Protein AF-A0A0S4J487-F1 (afdb_monomer)

Secondary structure (DSSP, 8-state):
-----------HHHHHHHHHHHHHHHHHHHHHHHHHHHHHHHHHHHHHHHHHHHHHHHHHHHHHHHHHHHHHHHHTT-HHHHHHHHHHHHHHHHHHHHHHHHHT-HHHHHHHHHHHHHHHHHHHHHHHHHHHHHHHHHS--S-HHHHHHHHHHHHHHHHHHHHHHHHHHH-

Nearest PDB structures (foldseek):
  8v8v-assembly2_D  TM=3.279E-01  e=3.217E+00  Homo sapiens
  3mtt-assembly1_A  TM=3.456E-01  e=5.329E+00  Homo sapiens
  5xgj-assembly1_B  TM=3.357E-01  e=7.053E+00  Homo sapiens
  5sw8-assembly1_B  TM=3.237E-01  e=6.668E+00  Homo sapiens

Radius of gyration: 30.99 Å; Cα contacts (8 Å, |Δi|>4): 49; chains: 1; bounding box: 58×50×90 Å

Structure (mmCIF, N/CA/C/O backbone):
data_AF-A0A0S4J487-F1
#
_entry.id   AF-A0A0S4J487-F1
#
loop_
_atom_site.group_PDB
_atom_site.id
_atom_site.type_symbol
_atom_site.label_atom_id
_atom_site.label_alt_id
_atom_site.label_comp_id
_atom_site.label_asym_id
_atom_site.label_entity_id
_atom_site.label_seq_id
_atom_site.pdbx_PDB_ins_code
_atom_site.Cartn_x
_atom_site.Cartn_y
_atom_site.Cartn_z
_atom_site.occupancy
_atom_site.B_iso_or_equiv
_atom_site.auth_seq_id
_atom_site.auth_comp_id
_atom_site.auth_asym_id
_atom_site.auth_atom_id
_atom_site.pdbx_PDB_model_num
ATOM 1 N N . MET A 1 1 ? -26.047 -40.067 21.589 1.00 41.59 1 MET A N 1
ATOM 2 C CA . MET A 1 1 ? -26.269 -39.695 23.000 1.00 41.59 1 MET A CA 1
ATOM 3 C C . MET A 1 1 ? -24.938 -39.278 23.602 1.00 41.59 1 MET A C 1
ATOM 5 O O . MET A 1 1 ? -24.205 -40.134 24.063 1.00 41.59 1 MET A O 1
ATOM 9 N N . THR A 1 2 ? -24.617 -37.989 23.574 1.00 36.78 2 THR A N 1
ATOM 10 C CA . THR A 1 2 ? -23.622 -37.373 24.462 1.00 36.78 2 THR A CA 1
ATOM 11 C C . THR A 1 2 ? -24.069 -35.940 24.712 1.00 36.78 2 THR A C 1
ATOM 13 O O . THR A 1 2 ? -24.614 -35.275 23.834 1.00 36.78 2 THR A O 1
ATOM 16 N N . GLN A 1 3 ? -23.987 -35.566 25.978 1.00 36.94 3 GLN A N 1
ATOM 17 C CA . GLN A 1 3 ? -24.755 -34.526 26.639 1.00 36.94 3 GLN A CA 1
ATOM 18 C C . GLN A 1 3 ? -24.440 -33.116 26.126 1.00 36.94 3 GLN A C 1
ATOM 20 O O . GLN A 1 3 ? -23.283 -32.719 26.010 1.00 36.94 3 GLN A O 1
ATOM 25 N N . SER A 1 4 ? -25.500 -32.334 25.903 1.00 39.78 4 SER A N 1
ATOM 26 C CA . SER A 1 4 ? -25.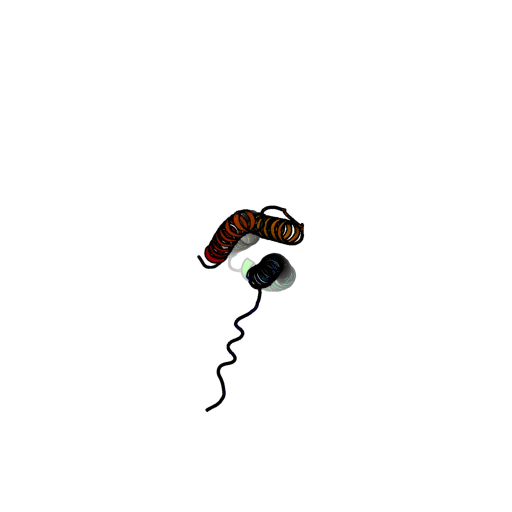448 -30.876 25.921 1.00 39.78 4 SER A CA 1
ATOM 27 C C . SER A 1 4 ? -24.895 -30.405 27.266 1.00 39.78 4 SER A C 1
ATOM 29 O O . SER A 1 4 ? -25.600 -30.438 28.276 1.00 39.78 4 SER A O 1
ATOM 31 N N . CYS A 1 5 ? -23.660 -29.911 27.277 1.00 37.75 5 CYS A N 1
ATOM 32 C CA . CYS A 1 5 ? -23.170 -29.073 28.362 1.00 37.75 5 CYS A CA 1
ATOM 33 C C . CYS A 1 5 ? -23.897 -27.724 28.297 1.00 37.75 5 CYS A C 1
ATOM 35 O O . CYS A 1 5 ? -23.457 -26.786 27.636 1.00 37.75 5 CYS A O 1
ATOM 37 N N . LYS A 1 6 ? -25.043 -27.636 28.980 1.00 45.31 6 LYS A N 1
ATOM 38 C CA . LYS A 1 6 ? -25.629 -26.363 29.405 1.00 45.31 6 LYS A CA 1
ATOM 39 C C . LYS A 1 6 ? -24.681 -25.732 30.430 1.00 45.31 6 LYS A C 1
ATOM 41 O O . LYS A 1 6 ? -24.787 -25.998 31.621 1.00 45.31 6 LYS A O 1
ATOM 46 N N . LEU A 1 7 ? -23.757 -24.898 29.962 1.00 46.09 7 LEU A N 1
ATOM 47 C CA . LEU A 1 7 ? -23.065 -23.907 30.790 1.00 46.09 7 LEU A CA 1
ATOM 48 C C . LEU A 1 7 ? -24.028 -22.738 31.038 1.00 46.09 7 LEU A C 1
ATOM 50 O O . LEU A 1 7 ? -23.92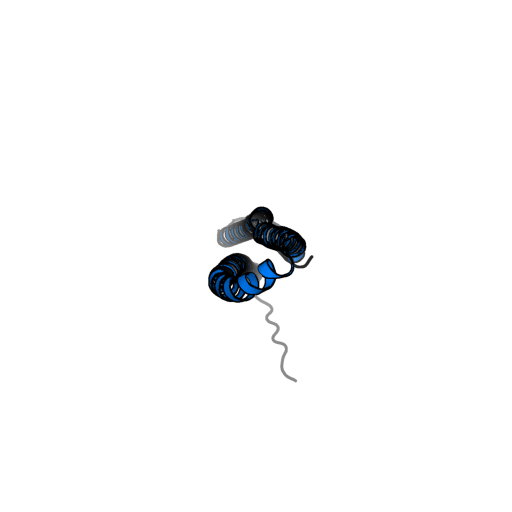2 -21.677 30.434 1.00 46.09 7 LEU A O 1
ATOM 54 N N . SER A 1 8 ? -25.025 -22.962 31.893 1.00 49.72 8 SER A N 1
ATOM 55 C CA . SER A 1 8 ? -25.920 -21.919 32.394 1.00 49.72 8 SER A CA 1
ATOM 56 C C . SER A 1 8 ? -25.558 -21.593 33.842 1.00 49.72 8 SER A C 1
ATOM 58 O O . SER A 1 8 ? -26.179 -22.133 34.750 1.00 49.72 8 SER A O 1
ATOM 60 N N . SER A 1 9 ? -24.539 -20.749 34.043 1.00 47.25 9 SER A N 1
ATOM 61 C CA . SER A 1 9 ? -24.378 -19.886 35.236 1.00 47.25 9 SER A CA 1
ATOM 62 C C . SER A 1 9 ? -23.113 -19.009 35.172 1.00 47.25 9 SER A C 1
ATOM 64 O O . SER A 1 9 ? -22.463 -18.785 36.191 1.00 47.25 9 SER A O 1
ATOM 66 N N . SER A 1 10 ? -22.701 -18.521 34.000 1.00 53.50 10 SER A N 1
ATOM 67 C CA . SER A 1 10 ? -21.737 -17.413 33.957 1.00 53.50 10 SER A CA 1
ATOM 68 C C . SER A 1 10 ? -22.507 -16.124 34.230 1.00 53.50 10 SER A C 1
ATOM 70 O O . SER A 1 10 ? -23.480 -15.852 33.525 1.00 53.50 10 SER A O 1
ATOM 72 N N . SER A 1 11 ? -22.104 -15.355 35.242 1.00 61.31 11 SER A N 1
ATOM 73 C CA . SER A 1 11 ? -22.666 -14.027 35.490 1.00 61.31 11 SER A CA 1
ATOM 74 C C . SER A 1 11 ? -22.644 -13.202 34.191 1.00 61.31 11 SER A C 1
ATOM 76 O O . SER A 1 11 ? -21.676 -13.309 33.431 1.00 61.31 11 SER A O 1
ATOM 78 N N . PRO A 1 12 ? -23.675 -12.389 33.900 1.00 67.00 12 PRO A N 1
ATOM 79 C CA . PRO A 1 12 ? -23.723 -11.579 32.675 1.00 67.00 12 PRO A CA 1
ATOM 80 C C . PRO A 1 12 ? -22.476 -10.687 32.521 1.00 67.00 12 PRO A C 1
ATOM 82 O O . PRO A 1 12 ? -21.975 -10.492 31.418 1.00 67.00 12 PRO A O 1
ATOM 85 N N . SER A 1 13 ? -21.879 -10.270 33.643 1.00 67.38 13 SER A N 1
ATOM 86 C CA . SER A 1 13 ? -20.585 -9.581 33.697 1.00 67.38 13 SER A CA 1
ATOM 87 C C . SER A 1 13 ? -19.407 -10.393 33.147 1.00 67.38 13 SER A C 1
ATOM 89 O O . SER A 1 13 ? -18.556 -9.841 32.456 1.00 67.38 13 SER A O 1
ATOM 91 N N . ALA A 1 14 ? -19.351 -11.702 33.404 1.00 72.69 14 ALA A N 1
ATOM 92 C CA . ALA A 1 14 ? -18.274 -12.559 32.915 1.00 72.69 14 ALA A CA 1
ATOM 93 C C . ALA A 1 14 ? -18.383 -12.795 31.401 1.00 72.69 14 ALA A C 1
ATOM 95 O O . ALA A 1 14 ? -17.365 -12.815 30.712 1.00 72.69 14 ALA A O 1
ATOM 96 N N . GLN A 1 15 ? -19.606 -12.917 30.872 1.00 77.12 15 GLN A N 1
ATOM 97 C CA . GLN A 1 15 ? -19.832 -13.045 29.428 1.00 77.12 15 GLN A CA 1
ATOM 98 C C . GLN A 1 15 ? -19.414 -11.773 28.681 1.00 77.12 15 GLN A C 1
ATOM 100 O O . GLN A 1 15 ? -18.657 -11.857 27.714 1.00 77.12 15 GLN A O 1
ATOM 105 N N . LEU A 1 16 ? -19.810 -10.598 29.176 1.00 74.06 16 LEU A N 1
ATOM 106 C CA . LEU A 1 16 ? -19.390 -9.312 28.611 1.00 74.06 16 LEU A CA 1
ATOM 107 C C . LEU A 1 16 ? -17.878 -9.118 28.644 1.00 74.06 16 LEU A C 1
ATOM 109 O O . LEU A 1 16 ? -17.289 -8.699 27.651 1.00 74.06 16 LEU A O 1
ATOM 113 N N . HIS A 1 17 ? -17.231 -9.492 29.747 1.00 77.94 17 HIS A N 1
ATOM 114 C CA . HIS A 1 17 ? -15.780 -9.401 29.857 1.00 77.94 17 HIS A CA 1
ATOM 115 C C . HIS A 1 17 ? -15.071 -10.276 28.811 1.00 77.94 17 HIS A C 1
ATOM 117 O O . HIS A 1 17 ? -14.124 -9.833 28.162 1.00 77.94 17 HIS A O 1
ATOM 123 N N . THR A 1 18 ? -15.562 -11.500 28.575 1.00 81.12 18 THR A N 1
ATOM 124 C CA . THR A 1 18 ? -15.012 -12.363 27.516 1.00 81.12 18 THR A CA 1
ATOM 125 C C . THR A 1 18 ? -15.251 -11.812 26.109 1.00 81.12 18 THR A C 1
ATOM 127 O O . THR A 1 18 ? -14.365 -11.918 25.262 1.00 81.12 18 THR A O 1
ATOM 130 N N . GLN A 1 19 ? -16.402 -11.178 25.863 1.00 79.31 19 GLN A N 1
ATOM 131 C CA . GLN A 1 19 ? -16.707 -10.556 24.572 1.00 79.31 19 GLN A CA 1
ATOM 132 C C . GLN A 1 19 ? -15.809 -9.344 24.299 1.00 79.31 19 GLN A C 1
ATOM 134 O O . GLN A 1 19 ? -15.219 -9.262 23.221 1.00 79.31 19 GLN A O 1
ATOM 139 N N . LEU A 1 20 ? -15.626 -8.461 25.284 1.00 78.75 20 LEU A N 1
ATOM 140 C CA . LEU A 1 20 ? -14.737 -7.300 25.180 1.00 78.75 20 LEU A CA 1
ATOM 141 C C . LEU A 1 20 ? -13.285 -7.712 24.905 1.00 78.75 20 LEU A C 1
ATOM 143 O O . LEU A 1 20 ? -12.659 -7.172 23.997 1.00 78.75 20 LEU A O 1
ATOM 147 N N . LEU A 1 21 ? -12.777 -8.720 25.624 1.00 82.50 21 LEU A N 1
ATOM 148 C CA . LEU A 1 21 ? -11.427 -9.249 25.406 1.00 82.50 21 LEU A CA 1
ATOM 149 C C . LEU A 1 21 ? -11.244 -9.811 23.992 1.00 82.50 21 LEU A C 1
ATOM 151 O O . LEU A 1 21 ? -10.215 -9.568 23.362 1.00 82.50 21 LEU A O 1
ATOM 155 N N . SER A 1 22 ? -12.237 -10.547 23.482 1.00 84.38 22 SER A N 1
ATOM 156 C CA . SER A 1 22 ? -12.177 -11.083 22.118 1.00 84.38 22 SER A CA 1
ATOM 157 C C . SER A 1 22 ? -12.183 -9.974 21.061 1.00 84.38 22 SER A C 1
ATOM 159 O O . SER A 1 22 ? -11.347 -9.993 20.162 1.00 84.38 22 SER A O 1
ATOM 161 N N . LEU A 1 23 ? -13.030 -8.951 21.227 1.00 78.56 23 LEU A N 1
ATOM 162 C CA . LEU A 1 23 ? -13.090 -7.797 20.326 1.00 78.56 23 LEU A CA 1
ATOM 163 C C . LEU A 1 23 ? -11.791 -6.988 20.339 1.00 78.56 23 LEU A C 1
ATOM 165 O O . LEU A 1 23 ? -11.352 -6.522 19.290 1.00 78.56 23 LEU A O 1
ATOM 169 N N . GLN A 1 24 ? -11.156 -6.837 21.502 1.00 82.06 24 GLN A N 1
ATOM 170 C CA . GLN A 1 24 ? -9.886 -6.126 21.608 1.00 82.06 24 GLN A CA 1
ATOM 171 C C . GLN A 1 24 ? -8.755 -6.876 20.889 1.00 82.06 24 GLN A C 1
ATOM 173 O O . GLN A 1 24 ? -8.011 -6.267 20.120 1.00 82.06 24 GLN A O 1
ATOM 178 N N . LEU A 1 25 ? -8.661 -8.198 21.073 1.00 85.25 25 LEU A N 1
ATOM 179 C CA . LEU A 1 25 ? -7.697 -9.041 20.355 1.00 85.25 25 LEU A CA 1
ATOM 180 C C . LEU A 1 25 ? -7.908 -8.979 18.837 1.00 85.25 25 LEU A C 1
ATOM 182 O O . LEU A 1 25 ? -6.936 -8.892 18.084 1.00 85.25 25 LEU A O 1
ATOM 186 N N . ASP A 1 26 ? -9.163 -8.978 18.388 1.00 82.88 26 ASP A N 1
ATOM 187 C CA . ASP A 1 26 ? -9.500 -8.858 16.970 1.00 82.88 26 ASP A CA 1
ATOM 188 C C . ASP A 1 26 ? -9.142 -7.470 16.411 1.00 82.88 26 ASP A C 1
ATOM 190 O O . ASP A 1 26 ? -8.586 -7.380 15.312 1.00 82.88 26 ASP A O 1
ATOM 194 N N . CYS A 1 27 ? -9.356 -6.394 17.178 1.00 78.75 27 CYS A N 1
ATOM 195 C CA . CYS A 1 27 ? -8.931 -5.038 16.811 1.00 78.75 27 CYS A CA 1
ATOM 196 C C . CYS A 1 27 ? -7.405 -4.934 16.673 1.00 78.75 27 CYS A C 1
ATOM 198 O O . CYS A 1 27 ? -6.910 -4.465 15.645 1.00 78.75 27 CYS A O 1
ATOM 200 N N . GLU A 1 28 ? -6.653 -5.429 17.659 1.00 81.12 28 GLU A N 1
ATOM 201 C CA . GLU A 1 28 ? -5.184 -5.432 17.645 1.00 81.12 28 GLU A CA 1
ATOM 202 C C . GLU A 1 28 ? -4.622 -6.309 16.513 1.00 81.12 28 GLU A C 1
ATOM 204 O O . GLU A 1 28 ? -3.617 -5.974 15.873 1.00 81.12 28 GLU A O 1
ATOM 209 N N . ALA A 1 29 ? -5.262 -7.443 16.220 1.00 83.56 29 ALA A N 1
ATOM 210 C CA . ALA A 1 29 ? -4.886 -8.293 15.098 1.00 83.56 29 ALA A CA 1
ATOM 211 C C . ALA A 1 29 ? -5.172 -7.608 13.751 1.00 83.56 29 ALA A C 1
ATOM 213 O O . ALA A 1 29 ? -4.352 -7.695 12.828 1.00 83.56 29 ALA A O 1
ATOM 214 N N . ALA A 1 30 ? -6.307 -6.919 13.625 1.00 78.75 30 ALA A N 1
ATOM 215 C CA . ALA A 1 30 ? -6.692 -6.194 12.421 1.00 78.75 30 ALA A CA 1
ATOM 216 C C . ALA A 1 30 ? -5.766 -4.998 12.147 1.00 78.75 30 ALA A C 1
ATOM 218 O O . ALA A 1 30 ? -5.298 -4.854 11.011 1.00 78.75 30 ALA A O 1
ATOM 219 N N . SER A 1 31 ? -5.439 -4.189 13.161 1.00 78.19 31 SER A N 1
ATOM 220 C CA . SER A 1 31 ? -4.530 -3.041 13.021 1.00 78.19 31 SER A CA 1
ATOM 221 C C . SER A 1 31 ? -3.118 -3.492 12.626 1.00 78.19 31 SER A C 1
ATOM 223 O O . SER A 1 31 ? -2.553 -3.009 11.639 1.00 78.19 31 SER A O 1
ATOM 225 N N . ASN A 1 32 ? -2.584 -4.527 13.285 1.00 80.19 32 ASN A N 1
ATOM 226 C CA . ASN A 1 32 ? -1.272 -5.091 12.962 1.00 80.19 32 ASN A CA 1
ATOM 227 C C . ASN A 1 32 ? -1.193 -5.665 11.542 1.00 80.19 32 ASN A C 1
ATOM 229 O O . ASN A 1 32 ? -0.169 -5.512 10.870 1.00 80.19 32 ASN A O 1
ATOM 233 N N . ARG A 1 33 ? -2.256 -6.327 11.065 1.00 80.62 33 ARG A N 1
ATOM 234 C CA . ARG A 1 33 ? -2.323 -6.822 9.680 1.00 80.62 33 ARG A CA 1
ATOM 235 C C . ARG A 1 33 ? -2.278 -5.662 8.682 1.00 80.62 33 ARG A C 1
ATOM 237 O O . ARG A 1 33 ? -1.468 -5.713 7.762 1.00 80.62 33 ARG A O 1
ATOM 244 N N . ARG A 1 34 ? -3.049 -4.589 8.905 1.00 74.94 34 ARG A N 1
ATOM 245 C CA . ARG A 1 34 ? -3.050 -3.395 8.033 1.00 74.94 34 ARG A CA 1
ATOM 246 C C . ARG A 1 34 ? -1.675 -2.731 7.964 1.00 74.94 34 ARG A C 1
ATOM 248 O O . ARG A 1 34 ? -1.195 -2.415 6.877 1.00 74.94 34 ARG A O 1
ATOM 255 N N . LEU A 1 35 ? -0.997 -2.596 9.104 1.00 75.81 35 LEU A N 1
ATOM 256 C CA . LEU A 1 35 ? 0.355 -2.035 9.156 1.00 75.81 35 LEU A CA 1
ATOM 257 C C . LEU A 1 35 ? 1.388 -2.917 8.438 1.00 75.81 35 LEU A C 1
ATOM 259 O O . LEU A 1 35 ? 2.291 -2.389 7.784 1.00 75.81 35 LEU A O 1
ATOM 263 N N . ARG A 1 36 ? 1.277 -4.251 8.525 1.00 81.06 36 ARG A N 1
ATOM 264 C CA . ARG A 1 36 ? 2.153 -5.164 7.769 1.00 81.06 36 ARG A CA 1
ATOM 265 C C . ARG A 1 36 ? 1.912 -5.076 6.269 1.00 81.06 36 ARG A C 1
ATOM 267 O O . ARG A 1 36 ? 2.887 -4.946 5.535 1.00 81.06 36 ARG A O 1
ATOM 274 N N . ASP A 1 37 ? 0.657 -5.100 5.832 1.00 76.44 37 ASP A N 1
ATOM 275 C CA . ASP A 1 37 ? 0.301 -5.029 4.411 1.00 76.44 37 ASP A CA 1
ATOM 276 C C . ASP A 1 37 ? 0.801 -3.711 3.792 1.00 76.44 37 ASP A C 1
ATOM 278 O O . ASP A 1 37 ? 1.430 -3.711 2.730 1.00 76.44 37 ASP A O 1
ATOM 282 N N . ALA A 1 38 ? 0.636 -2.588 4.502 1.00 72.50 38 ALA A N 1
ATOM 283 C CA . ALA A 1 38 ? 1.143 -1.284 4.076 1.00 72.50 38 ALA A CA 1
ATOM 284 C C . ALA A 1 38 ? 2.681 -1.250 3.976 1.00 72.50 38 ALA A C 1
ATOM 286 O O . ALA A 1 38 ? 3.242 -0.743 2.998 1.00 72.50 38 ALA A O 1
ATOM 287 N N . ARG A 1 39 ? 3.388 -1.825 4.960 1.00 76.44 39 ARG A N 1
ATOM 288 C CA . ARG A 1 39 ? 4.859 -1.931 4.933 1.00 76.44 39 ARG A CA 1
ATOM 289 C C . ARG A 1 39 ? 5.343 -2.828 3.799 1.00 76.44 39 ARG A C 1
ATOM 291 O O . ARG A 1 39 ? 6.319 -2.481 3.135 1.00 76.44 39 ARG A O 1
ATOM 298 N N . TRP A 1 40 ? 4.670 -3.951 3.567 1.00 74.75 40 TRP A N 1
ATOM 299 C CA . TRP A 1 40 ? 5.052 -4.898 2.528 1.00 74.75 40 TRP A CA 1
ATOM 300 C C . TRP A 1 40 ? 4.843 -4.305 1.135 1.00 74.75 40 TRP A C 1
ATOM 302 O O . TRP A 1 40 ? 5.758 -4.345 0.316 1.00 74.75 40 TRP A O 1
ATOM 312 N N . SER A 1 41 ? 3.711 -3.634 0.906 1.00 70.81 41 SER A N 1
ATOM 313 C CA . SER A 1 41 ? 3.447 -2.885 -0.327 1.00 70.81 41 SER A CA 1
ATOM 314 C C . SER A 1 41 ? 4.533 -1.838 -0.609 1.00 70.81 41 SER A C 1
ATOM 316 O O . SER A 1 41 ? 5.076 -1.773 -1.717 1.00 70.81 41 SER A O 1
ATOM 318 N N . LYS A 1 42 ? 4.956 -1.081 0.415 1.00 70.44 42 LYS A N 1
ATOM 319 C CA . LYS A 1 42 ? 6.063 -0.120 0.294 1.00 70.44 42 LYS A CA 1
ATOM 320 C C . LYS A 1 42 ? 7.375 -0.805 -0.096 1.00 70.44 42 LYS A C 1
ATOM 322 O O . LYS A 1 42 ? 8.051 -0.345 -1.012 1.00 70.44 42 LYS A O 1
ATOM 327 N N . GLN A 1 43 ? 7.734 -1.902 0.571 1.00 74.25 43 GLN A N 1
ATOM 328 C CA . GLN A 1 43 ? 8.965 -2.639 0.273 1.00 74.25 43 GLN A CA 1
ATOM 329 C C . GLN A 1 43 ? 8.965 -3.218 -1.142 1.00 74.25 43 GLN A C 1
ATOM 331 O O . GLN A 1 43 ? 9.950 -3.055 -1.855 1.00 74.25 43 GLN A O 1
ATOM 336 N N . VAL A 1 44 ? 7.863 -3.836 -1.571 1.00 73.50 44 VAL A N 1
ATOM 337 C CA . VAL A 1 44 ? 7.737 -4.401 -2.920 1.00 73.50 44 VAL A CA 1
ATOM 338 C C . VAL A 1 44 ? 7.885 -3.303 -3.968 1.00 73.50 44 VAL A C 1
ATOM 340 O O . VAL A 1 44 ? 8.661 -3.470 -4.902 1.00 73.50 44 VAL A O 1
ATOM 343 N N . THR A 1 45 ? 7.228 -2.156 -3.782 1.00 69.56 45 THR A N 1
ATOM 344 C CA . THR A 1 45 ? 7.319 -1.021 -4.716 1.00 69.56 45 THR A CA 1
ATOM 345 C C . THR A 1 45 ? 8.743 -0.458 -4.792 1.00 69.56 45 THR A C 1
ATOM 347 O O . THR A 1 45 ? 9.253 -0.173 -5.873 1.00 69.56 45 THR A O 1
ATOM 350 N N . VAL A 1 46 ? 9.438 -0.335 -3.658 1.00 74.50 46 VAL A N 1
ATOM 351 C CA . VAL A 1 46 ? 10.836 0.131 -3.628 1.00 74.50 46 VAL A CA 1
ATOM 352 C C . VAL A 1 46 ? 11.766 -0.874 -4.311 1.00 74.50 46 VAL A C 1
ATOM 354 O O . VAL A 1 46 ? 12.618 -0.490 -5.105 1.00 74.50 46 VAL A O 1
ATOM 357 N N . VAL A 1 47 ? 11.599 -2.170 -4.051 1.00 77.75 47 VAL A N 1
ATOM 358 C CA . VAL A 1 47 ? 12.457 -3.203 -4.644 1.00 77.75 47 VAL A CA 1
ATOM 359 C C . VAL A 1 47 ? 12.230 -3.313 -6.152 1.00 77.75 47 VAL A C 1
ATOM 361 O O . VAL A 1 47 ? 13.201 -3.385 -6.903 1.00 77.75 47 VAL A O 1
ATOM 364 N N . THR A 1 48 ? 10.982 -3.283 -6.625 1.00 75.38 48 THR A N 1
ATOM 365 C CA . THR A 1 48 ? 10.676 -3.368 -8.063 1.00 75.38 48 THR A CA 1
ATOM 366 C C . THR A 1 48 ? 11.143 -2.129 -8.819 1.00 75.38 48 THR A C 1
ATOM 368 O O . THR A 1 48 ? 11.729 -2.261 -9.894 1.00 75.38 48 THR A O 1
ATOM 371 N N . THR A 1 49 ? 10.974 -0.932 -8.249 1.00 72.94 49 THR A N 1
ATOM 372 C CA . THR A 1 49 ? 11.495 0.304 -8.850 1.00 72.94 49 THR A CA 1
ATOM 373 C C . THR A 1 49 ? 13.020 0.277 -8.925 1.00 72.94 49 THR A C 1
ATOM 375 O O . THR A 1 49 ? 13.565 0.455 -10.014 1.00 72.94 49 THR A O 1
ATOM 378 N N . LEU A 1 50 ? 13.720 -0.065 -7.840 1.00 77.38 50 LEU A N 1
ATOM 379 C CA . LEU A 1 50 ? 15.182 -0.197 -7.844 1.00 77.38 50 LEU A CA 1
ATOM 380 C C . LEU A 1 50 ? 15.677 -1.264 -8.827 1.00 77.38 50 LEU A C 1
ATOM 382 O O . LEU A 1 50 ? 16.635 -1.020 -9.558 1.00 77.38 50 LEU A O 1
ATOM 386 N N . PHE A 1 51 ? 15.014 -2.420 -8.894 1.00 79.75 51 PHE A N 1
ATOM 387 C CA . PHE A 1 51 ? 15.364 -3.484 -9.835 1.00 79.75 51 PHE A CA 1
ATOM 388 C C . PHE A 1 51 ? 15.180 -3.036 -11.288 1.00 79.75 51 PHE A C 1
ATOM 390 O O . PHE A 1 51 ? 16.064 -3.242 -12.117 1.00 79.75 51 PHE A O 1
ATOM 397 N N . SER A 1 52 ? 14.064 -2.373 -11.595 1.00 76.69 52 SER A N 1
ATOM 398 C CA . SER A 1 52 ? 13.769 -1.875 -12.941 1.00 76.69 52 SER A CA 1
ATOM 399 C C . SER A 1 52 ? 14.764 -0.798 -13.396 1.00 76.69 52 SER A C 1
ATOM 401 O O . SER A 1 52 ? 15.238 -0.834 -14.532 1.00 76.69 52 SER A O 1
ATOM 403 N N . VAL A 1 53 ? 15.159 0.105 -12.493 1.00 78.88 53 VAL A N 1
ATOM 404 C CA . VAL A 1 53 ? 16.187 1.124 -12.747 1.00 78.88 53 VAL A CA 1
ATOM 405 C C . VAL A 1 53 ? 17.562 0.473 -12.912 1.00 78.88 53 VAL A C 1
ATOM 407 O O . VAL A 1 53 ? 18.290 0.804 -13.848 1.00 78.88 53 VAL A O 1
ATOM 410 N N . GLY A 1 54 ? 17.908 -0.492 -12.056 1.00 78.44 54 GLY A N 1
ATOM 411 C CA . GLY A 1 54 ? 19.162 -1.239 -12.144 1.00 78.44 54 GLY A CA 1
ATOM 412 C C . GLY A 1 54 ? 19.291 -2.019 -13.454 1.00 78.44 54 GLY A C 1
ATOM 413 O O . GLY A 1 54 ? 20.326 -1.946 -14.116 1.00 78.44 54 GLY A O 1
ATOM 414 N N . ALA A 1 55 ? 18.224 -2.698 -13.879 1.00 78.25 55 ALA A N 1
ATOM 415 C CA . ALA A 1 55 ? 18.172 -3.416 -15.149 1.00 78.25 55 ALA A CA 1
ATOM 416 C C . ALA A 1 55 ? 18.312 -2.467 -16.352 1.00 78.25 55 ALA A C 1
ATOM 418 O O . ALA A 1 55 ? 19.070 -2.753 -17.283 1.00 78.25 55 ALA A O 1
ATOM 419 N N . ALA A 1 56 ? 17.648 -1.306 -16.316 1.00 74.38 56 ALA A N 1
ATOM 420 C CA . ALA A 1 56 ? 17.779 -0.290 -17.356 1.00 74.38 56 ALA A CA 1
ATOM 421 C C . ALA A 1 56 ? 19.228 0.214 -17.462 1.00 74.38 56 ALA A C 1
ATOM 423 O O . ALA A 1 56 ? 19.808 0.189 -18.550 1.00 74.38 56 ALA A O 1
ATOM 424 N N . LEU A 1 57 ? 19.853 0.573 -16.336 1.00 78.44 57 LEU A N 1
ATOM 425 C CA . LEU A 1 57 ? 21.238 1.050 -16.300 1.00 78.44 57 LEU A CA 1
ATOM 426 C C . LEU A 1 57 ? 22.246 -0.008 -16.770 1.00 78.44 57 LEU A C 1
ATOM 428 O O . LEU A 1 57 ? 23.185 0.330 -17.489 1.00 78.44 57 LEU A O 1
ATOM 432 N N . ALA A 1 58 ? 22.037 -1.281 -16.427 1.00 78.19 58 ALA A N 1
ATOM 433 C CA . ALA A 1 58 ? 22.894 -2.382 -16.867 1.00 78.19 58 ALA A CA 1
ATOM 434 C C . ALA A 1 58 ? 22.776 -2.668 -18.376 1.00 78.19 58 ALA A C 1
ATOM 436 O O . ALA A 1 58 ? 23.751 -3.070 -19.012 1.00 78.19 58 ALA A O 1
ATOM 437 N N . SER A 1 59 ? 21.604 -2.429 -18.973 1.00 74.25 59 SER A N 1
ATOM 438 C CA . SER A 1 59 ? 21.369 -2.665 -20.403 1.00 74.25 59 SER A CA 1
ATOM 439 C C . SER A 1 59 ? 21.958 -1.577 -21.316 1.00 74.25 59 SER A C 1
ATOM 441 O O . SER A 1 59 ? 22.409 -1.880 -22.423 1.00 74.25 59 SER A O 1
ATOM 443 N N . LEU A 1 60 ? 22.039 -0.325 -20.848 1.00 74.69 60 LEU A N 1
ATOM 444 C CA . LEU A 1 60 ? 22.576 0.817 -21.603 1.00 74.69 60 LEU A CA 1
ATOM 445 C C . LEU A 1 60 ? 23.988 0.600 -22.187 1.00 74.69 60 LEU A C 1
ATOM 447 O O . LEU A 1 60 ? 24.167 0.846 -23.385 1.00 74.69 60 LEU A O 1
ATOM 451 N N . PRO A 1 61 ? 25.005 0.136 -21.4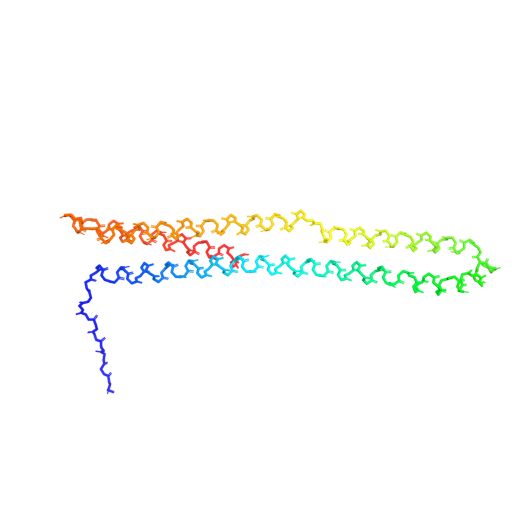30 1.00 72.50 61 PRO A N 1
ATOM 452 C CA . PRO A 1 61 ? 26.344 -0.075 -21.978 1.00 72.50 61 PRO A CA 1
ATOM 453 C C . PRO A 1 61 ? 26.366 -1.189 -23.029 1.00 72.50 61 PRO A C 1
ATOM 455 O O . PRO A 1 61 ? 27.019 -1.034 -24.064 1.00 72.50 61 PRO A O 1
ATOM 458 N N . MET A 1 62 ? 25.605 -2.265 -22.812 1.00 71.06 62 MET A N 1
ATOM 459 C CA . MET A 1 62 ? 25.531 -3.409 -23.721 1.00 71.06 62 MET A CA 1
ATOM 460 C C . MET A 1 62 ? 24.867 -3.024 -25.049 1.00 71.06 62 MET A C 1
ATOM 462 O O . MET A 1 62 ? 25.403 -3.315 -26.122 1.00 71.06 62 MET A O 1
ATOM 466 N N . ILE A 1 63 ? 23.769 -2.266 -24.979 1.00 70.12 63 ILE A N 1
ATOM 467 C CA . ILE A 1 63 ? 23.098 -1.689 -26.147 1.00 70.12 63 ILE A CA 1
ATOM 468 C C . ILE A 1 63 ? 24.042 -0.716 -26.860 1.00 70.12 63 ILE A C 1
ATOM 470 O O . ILE A 1 63 ? 24.206 -0.817 -28.073 1.00 70.12 63 ILE A O 1
ATOM 474 N N . SER A 1 64 ? 24.739 0.169 -26.136 1.00 72.38 64 SER A N 1
ATOM 475 C CA . SER A 1 64 ? 25.652 1.153 -26.740 1.00 72.38 64 SER A CA 1
ATOM 476 C C . SER A 1 64 ? 26.792 0.505 -27.534 1.00 72.38 64 SER A C 1
ATOM 478 O O . SER A 1 64 ? 27.192 1.010 -28.587 1.00 72.38 64 SER A O 1
ATOM 480 N N . TRP A 1 65 ? 27.306 -0.631 -27.055 1.00 73.50 65 TRP A N 1
ATOM 481 C CA . TRP A 1 65 ? 28.418 -1.330 -27.686 1.00 73.50 65 TRP A CA 1
ATOM 482 C C . TRP A 1 65 ? 27.979 -2.041 -28.968 1.00 73.50 65 TRP A C 1
ATOM 484 O O . TRP A 1 65 ? 28.643 -1.916 -30.001 1.00 73.50 65 TRP A O 1
ATOM 494 N N . GLN A 1 66 ? 26.814 -2.700 -28.942 1.00 71.25 66 GLN A N 1
ATOM 495 C CA . GLN A 1 66 ? 26.219 -3.293 -30.141 1.00 71.25 66 GLN A CA 1
ATOM 496 C C . GLN A 1 66 ? 25.820 -2.226 -31.169 1.00 71.25 66 GLN A C 1
ATOM 498 O O . GLN A 1 66 ? 26.114 -2.377 -32.359 1.00 71.25 66 GLN A O 1
ATOM 503 N N . TYR A 1 67 ? 25.251 -1.107 -30.710 1.00 68.88 67 TYR A N 1
ATOM 504 C CA . TYR A 1 67 ? 24.855 0.001 -31.576 1.00 68.88 67 TYR A CA 1
ATOM 505 C C . TYR A 1 67 ? 26.066 0.620 -32.275 1.00 68.88 67 TYR A C 1
ATOM 507 O O . TYR A 1 67 ? 26.048 0.787 -33.487 1.00 68.88 67 TYR A O 1
ATOM 515 N N . ARG A 1 68 ? 27.178 0.869 -31.566 1.00 70.38 68 ARG A N 1
ATOM 516 C CA . ARG A 1 68 ? 28.412 1.412 -32.172 1.00 70.38 68 ARG A CA 1
ATOM 517 C C . ARG A 1 68 ? 28.972 0.539 -33.297 1.00 70.38 68 ARG A C 1
ATOM 519 O O . ARG A 1 68 ? 29.563 1.077 -34.234 1.00 70.38 68 ARG A O 1
ATOM 526 N N . LYS A 1 69 ? 28.816 -0.785 -33.210 1.00 68.69 69 LYS A N 1
ATOM 527 C CA . LYS A 1 69 ? 29.329 -1.731 -34.212 1.00 68.69 69 LYS A CA 1
ATOM 528 C C . LYS A 1 69 ? 28.468 -1.735 -35.481 1.00 68.69 69 LYS A C 1
ATOM 530 O O . LYS A 1 69 ? 29.011 -1.690 -36.581 1.00 68.69 69 LYS A O 1
ATOM 535 N N . LEU A 1 70 ? 27.143 -1.724 -35.326 1.00 65.88 70 LEU A N 1
ATOM 536 C CA . LEU A 1 70 ? 26.172 -1.682 -36.429 1.00 65.88 70 LEU A CA 1
ATOM 537 C C . LEU A 1 70 ? 26.081 -0.302 -37.094 1.00 65.88 70 LEU A C 1
ATOM 539 O O . LEU A 1 70 ? 26.027 -0.196 -38.319 1.00 65.88 70 LEU A O 1
ATOM 543 N N . ASP A 1 71 ? 26.119 0.759 -36.297 1.00 65.94 71 ASP A N 1
ATOM 544 C CA . ASP A 1 71 ? 25.868 2.128 -36.740 1.00 65.94 71 ASP A CA 1
ATOM 545 C C . ASP A 1 71 ? 27.011 2.698 -37.599 1.00 65.94 71 ASP A C 1
ATOM 547 O O . ASP A 1 71 ? 26.767 3.483 -38.514 1.00 65.94 71 ASP A O 1
ATOM 551 N N . ARG A 1 72 ? 28.261 2.241 -37.402 1.00 70.62 72 ARG A N 1
ATOM 552 C CA . ARG A 1 72 ? 29.378 2.581 -38.310 1.00 70.62 72 ARG A CA 1
ATOM 553 C C . ARG A 1 72 ? 29.153 2.064 -39.731 1.00 70.62 72 ARG A C 1
ATOM 555 O O . ARG A 1 72 ? 29.461 2.767 -40.686 1.00 70.62 72 ARG A O 1
ATOM 562 N N . VAL A 1 73 ? 28.612 0.854 -39.873 1.00 68.81 73 VAL A N 1
ATOM 563 C CA . VAL A 1 73 ? 28.346 0.233 -41.181 1.00 68.81 73 VAL A CA 1
ATOM 564 C C . VAL A 1 73 ? 27.105 0.853 -41.828 1.00 68.81 73 VAL A C 1
ATOM 566 O O . VAL A 1 73 ? 27.082 1.103 -43.031 1.00 68.81 73 VAL A O 1
ATOM 569 N N . TRP A 1 74 ? 26.083 1.151 -41.025 1.00 66.31 74 TRP A N 1
ATOM 570 C CA . TRP A 1 74 ? 24.814 1.701 -41.501 1.00 66.31 74 TRP A CA 1
ATOM 571 C C . TRP A 1 74 ? 24.887 3.174 -41.922 1.00 66.31 74 TRP A C 1
ATOM 573 O O . TRP A 1 74 ? 24.296 3.541 -42.945 1.00 66.31 74 TRP A O 1
ATOM 583 N N . ARG A 1 75 ? 25.646 4.018 -41.202 1.00 64.19 75 ARG A N 1
ATOM 584 C CA . ARG A 1 75 ? 25.829 5.438 -41.561 1.00 64.19 75 ARG A CA 1
ATOM 585 C C . ARG A 1 75 ? 26.464 5.643 -42.934 1.00 64.19 75 ARG A C 1
ATOM 587 O O . ARG A 1 75 ? 26.140 6.629 -43.588 1.00 64.19 75 ARG A O 1
ATOM 594 N N . LEU A 1 76 ? 27.305 4.711 -43.384 1.00 67.12 76 LEU A N 1
ATOM 595 C CA . LEU A 1 76 ? 27.945 4.770 -44.703 1.00 67.12 76 LEU A CA 1
ATOM 596 C C . LEU A 1 76 ? 26.960 4.551 -45.862 1.00 67.12 76 LEU A C 1
ATOM 598 O O . LEU A 1 76 ? 27.215 5.028 -46.962 1.00 67.12 76 LEU A O 1
ATOM 602 N N . ARG A 1 77 ? 25.833 3.859 -45.635 1.00 73.81 77 ARG A N 1
ATOM 603 C CA . ARG A 1 77 ? 24.831 3.581 -46.682 1.00 73.81 77 ARG A CA 1
ATOM 604 C C . ARG A 1 77 ? 23.621 4.512 -46.649 1.00 73.81 77 ARG A C 1
ATOM 606 O O . ARG A 1 77 ? 23.138 4.886 -47.713 1.00 73.81 77 ARG A O 1
ATOM 613 N N . HIS A 1 78 ? 23.108 4.890 -45.471 1.00 72.19 78 HIS A N 1
ATOM 614 C CA . HIS A 1 78 ? 21.845 5.642 -45.367 1.00 72.19 78 HIS A CA 1
ATOM 615 C C . HIS A 1 78 ? 21.834 6.679 -44.219 1.00 72.19 78 HIS A C 1
ATOM 617 O O . HIS A 1 78 ? 21.213 6.443 -43.177 1.00 72.19 78 HIS A O 1
ATOM 623 N N . PRO A 1 79 ? 22.442 7.867 -44.404 1.00 68.12 79 PRO A N 1
ATOM 624 C CA . PRO A 1 79 ? 22.625 8.850 -43.328 1.00 68.12 79 PRO A CA 1
ATOM 625 C C . PRO A 1 79 ? 21.314 9.494 -42.841 1.00 68.12 79 PRO A C 1
ATOM 627 O O . PRO A 1 79 ? 21.132 9.711 -41.645 1.00 68.12 79 PRO A O 1
ATOM 630 N N . ILE A 1 80 ? 20.365 9.754 -43.746 1.00 72.75 80 ILE A N 1
ATOM 631 C CA . ILE A 1 80 ? 19.086 10.408 -43.410 1.00 72.75 80 ILE A CA 1
ATOM 632 C C . ILE A 1 80 ? 18.183 9.473 -42.591 1.00 72.75 80 ILE A C 1
ATOM 634 O O . ILE A 1 80 ? 17.569 9.893 -41.612 1.00 72.75 80 ILE A O 1
ATOM 638 N N . ARG A 1 81 ? 18.144 8.179 -42.941 1.00 70.31 81 ARG A N 1
ATOM 639 C CA . ARG A 1 81 ? 17.350 7.180 -42.207 1.00 70.31 81 ARG A CA 1
ATOM 640 C C . ARG A 1 81 ? 17.912 6.940 -40.805 1.00 70.31 81 ARG A C 1
ATOM 642 O O . ARG A 1 81 ? 17.135 6.854 -39.861 1.00 70.31 81 ARG A O 1
ATOM 649 N N . ALA A 1 82 ? 19.239 6.911 -40.653 1.00 69.06 82 ALA A N 1
ATOM 650 C CA . ALA A 1 82 ? 19.894 6.753 -39.352 1.00 69.06 82 ALA A CA 1
ATOM 651 C C . ALA A 1 82 ? 19.508 7.865 -38.360 1.00 69.06 82 ALA A C 1
ATOM 653 O O . ALA A 1 82 ? 19.237 7.584 -37.193 1.00 69.06 82 ALA A O 1
ATOM 654 N N . ARG A 1 83 ? 19.398 9.117 -38.831 1.00 72.38 83 ARG A N 1
ATOM 655 C CA . ARG A 1 83 ? 18.920 10.239 -38.009 1.00 72.38 83 ARG A CA 1
ATOM 656 C C . ARG A 1 83 ? 17.481 10.006 -37.545 1.00 72.38 83 ARG A C 1
ATOM 658 O O . ARG A 1 83 ? 17.229 10.080 -36.350 1.00 72.38 83 ARG A O 1
ATOM 665 N N . ASN A 1 84 ? 16.561 9.655 -38.443 1.00 77.62 84 ASN A N 1
ATOM 666 C CA . ASN A 1 84 ? 15.157 9.426 -38.075 1.00 77.62 84 ASN A CA 1
ATOM 667 C C . ASN A 1 84 ? 14.986 8.278 -37.064 1.00 77.62 84 ASN A C 1
ATOM 669 O O . ASN A 1 84 ? 14.203 8.411 -36.127 1.00 77.62 84 ASN A O 1
ATOM 673 N N . TYR A 1 85 ? 15.759 7.194 -37.190 1.00 76.50 85 TYR A N 1
ATOM 674 C CA . TYR A 1 85 ? 15.753 6.109 -36.202 1.00 76.50 85 TYR A CA 1
ATOM 675 C C . TYR A 1 85 ? 16.323 6.535 -34.847 1.00 76.50 85 TYR A C 1
ATOM 677 O O . TYR A 1 85 ? 15.775 6.147 -33.821 1.00 76.50 85 TYR A O 1
ATOM 685 N N . ALA A 1 86 ? 17.372 7.363 -34.821 1.00 75.50 86 ALA A N 1
ATOM 686 C CA . ALA A 1 86 ? 17.908 7.905 -33.573 1.00 75.50 86 ALA A CA 1
ATOM 687 C C . ALA A 1 86 ? 16.887 8.802 -32.852 1.00 75.50 86 ALA A C 1
ATOM 689 O O . ALA A 1 86 ? 16.734 8.702 -31.637 1.00 75.50 86 ALA A O 1
ATOM 690 N N . TRP A 1 87 ? 16.144 9.628 -33.597 1.00 77.81 87 TRP A N 1
ATOM 691 C CA . TRP A 1 87 ? 15.049 10.429 -33.043 1.00 77.81 87 TRP A CA 1
ATOM 692 C C . TRP A 1 87 ? 13.909 9.549 -32.519 1.00 77.81 87 TRP A C 1
ATOM 694 O O . TRP A 1 87 ? 13.474 9.742 -31.388 1.00 77.81 87 TRP A O 1
ATOM 704 N N . ALA A 1 88 ? 13.471 8.543 -33.282 1.00 79.69 88 ALA A N 1
ATOM 705 C CA . ALA A 1 88 ? 12.426 7.614 -32.848 1.00 79.69 88 ALA A CA 1
ATOM 706 C C . ALA A 1 88 ? 12.835 6.814 -31.597 1.00 79.69 88 ALA A C 1
ATOM 708 O O . ALA A 1 88 ? 12.052 6.694 -30.657 1.00 79.69 88 ALA A O 1
ATOM 709 N N . ALA A 1 89 ? 14.077 6.324 -31.545 1.00 78.00 89 ALA A N 1
ATOM 710 C CA . ALA A 1 89 ? 14.623 5.640 -30.377 1.00 78.00 89 ALA A CA 1
ATOM 711 C C . ALA A 1 89 ? 14.717 6.574 -29.161 1.00 78.00 89 ALA A C 1
ATOM 713 O O . ALA A 1 89 ? 14.380 6.167 -28.052 1.00 78.00 89 ALA A O 1
ATOM 714 N N . GLY A 1 90 ? 15.116 7.833 -29.367 1.00 79.56 90 GLY A N 1
ATOM 715 C CA . GLY A 1 90 ? 15.124 8.857 -28.324 1.00 79.56 90 GLY A CA 1
ATOM 716 C C . GLY A 1 90 ? 13.728 9.113 -27.753 1.00 79.56 90 GLY A C 1
ATOM 717 O O . GLY A 1 90 ? 13.554 9.071 -26.540 1.00 79.56 90 GLY A O 1
ATOM 718 N N . VAL A 1 91 ? 12.722 9.291 -28.617 1.00 82.38 91 VAL A N 1
ATOM 719 C CA . VAL A 1 91 ? 11.319 9.487 -28.208 1.00 82.38 91 VAL A CA 1
ATOM 720 C C . VAL A 1 91 ? 10.794 8.280 -27.431 1.00 82.38 91 VAL A C 1
ATOM 722 O O . VAL A 1 91 ? 10.205 8.455 -26.365 1.00 82.38 91 VAL A O 1
ATOM 725 N N . LEU A 1 92 ? 11.051 7.060 -27.911 1.00 83.00 92 LEU A N 1
ATOM 726 C CA . LEU A 1 92 ? 10.661 5.835 -27.210 1.00 83.00 92 LEU A CA 1
ATOM 727 C C . LEU A 1 92 ? 11.332 5.734 -25.834 1.00 83.00 92 LEU A C 1
ATOM 729 O O . LEU A 1 92 ? 10.656 5.447 -24.849 1.00 83.00 92 LEU A O 1
ATOM 733 N N . CYS A 1 93 ? 12.625 6.044 -25.740 1.00 79.44 93 CYS A N 1
ATOM 734 C CA . CYS A 1 93 ? 13.361 6.019 -24.477 1.00 79.44 93 CYS A CA 1
ATOM 735 C C . CYS A 1 93 ? 12.816 7.060 -23.484 1.00 79.44 93 CYS A C 1
ATOM 737 O O . CYS A 1 93 ? 12.523 6.727 -22.338 1.00 79.44 93 CYS A O 1
ATOM 739 N N . CYS A 1 94 ? 12.575 8.296 -23.935 1.00 80.31 94 CYS A N 1
ATOM 740 C CA . CYS A 1 94 ? 11.941 9.331 -23.117 1.00 80.31 94 CYS A CA 1
ATOM 741 C C . CYS A 1 94 ? 10.533 8.923 -22.660 1.00 80.31 94 CYS A C 1
ATOM 743 O O . CYS A 1 94 ? 10.181 9.152 -21.506 1.00 80.31 94 CYS A O 1
ATOM 745 N N . SER A 1 95 ? 9.740 8.284 -23.527 1.00 81.19 95 SER A N 1
ATOM 746 C CA . SER A 1 95 ? 8.397 7.811 -23.172 1.00 81.19 95 SER A CA 1
ATOM 747 C C . SER A 1 95 ? 8.428 6.692 -22.128 1.00 81.19 95 SER A C 1
ATOM 749 O O . SER A 1 95 ? 7.653 6.732 -21.177 1.00 81.19 95 SER A O 1
ATOM 751 N N . ALA A 1 96 ? 9.369 5.750 -22.238 1.00 78.12 96 ALA A N 1
ATOM 752 C CA . ALA A 1 96 ? 9.554 4.690 -21.253 1.00 78.12 96 ALA A CA 1
ATOM 753 C C . ALA A 1 96 ? 9.956 5.266 -19.888 1.00 78.12 96 ALA A C 1
ATOM 755 O O . ALA A 1 96 ? 9.368 4.903 -18.874 1.00 78.12 96 ALA A O 1
ATOM 756 N N . VAL A 1 97 ? 10.883 6.233 -19.867 1.00 77.38 97 VAL A N 1
ATOM 757 C CA . VAL A 1 97 ? 11.272 6.940 -18.637 1.00 77.38 97 VAL A CA 1
ATOM 758 C C . VAL A 1 97 ? 10.079 7.673 -18.022 1.00 77.38 97 VAL A C 1
ATOM 760 O O . VAL A 1 97 ? 9.868 7.573 -16.818 1.00 77.38 97 VAL A O 1
ATOM 763 N N . LEU A 1 98 ? 9.264 8.362 -18.823 1.00 78.88 98 LEU A N 1
ATOM 764 C CA . LEU A 1 98 ? 8.067 9.051 -18.331 1.00 78.88 98 LEU A CA 1
ATOM 765 C C . LEU A 1 98 ? 7.034 8.081 -17.749 1.00 78.88 98 LEU A C 1
ATOM 767 O O . LEU A 1 98 ? 6.513 8.341 -16.668 1.00 78.88 98 LEU A O 1
ATOM 771 N N . VAL A 1 99 ? 6.770 6.955 -18.417 1.00 79.44 99 VAL A N 1
ATOM 772 C CA . VAL A 1 99 ? 5.876 5.903 -17.900 1.00 79.44 99 VAL A CA 1
ATOM 773 C C . VAL A 1 99 ? 6.401 5.357 -16.577 1.00 79.44 99 VAL A C 1
ATOM 775 O O . VAL A 1 99 ? 5.627 5.170 -15.642 1.00 79.44 99 VAL A O 1
ATOM 778 N N . GLN A 1 100 ? 7.713 5.163 -16.464 1.00 74.69 100 GLN A N 1
ATOM 779 C CA . GLN A 1 100 ? 8.337 4.649 -15.252 1.00 74.69 100 GLN A CA 1
ATOM 780 C C . GLN A 1 100 ? 8.264 5.649 -14.101 1.00 74.69 100 GLN A C 1
ATOM 782 O O . GLN A 1 100 ? 7.891 5.266 -13.000 1.00 74.69 100 GLN A O 1
ATOM 787 N N . VAL A 1 101 ? 8.526 6.933 -14.368 1.00 71.81 101 VAL A N 1
ATOM 788 C CA . VAL A 1 101 ? 8.359 8.025 -13.396 1.00 71.81 101 VAL A CA 1
ATOM 789 C C . VAL A 1 101 ? 6.904 8.141 -12.951 1.00 71.81 101 VAL A C 1
ATOM 791 O O . VAL A 1 101 ? 6.647 8.368 -11.771 1.00 71.81 101 VAL A O 1
ATOM 794 N N . PHE A 1 102 ? 5.950 7.957 -13.866 1.00 71.00 102 PHE A N 1
ATOM 795 C CA . PHE A 1 102 ? 4.525 8.012 -13.552 1.00 71.00 102 PHE A CA 1
ATOM 796 C C . PHE A 1 102 ? 4.076 6.810 -12.712 1.00 71.00 102 PHE A C 1
ATOM 798 O O . PHE A 1 102 ? 3.365 6.991 -11.728 1.00 71.00 102 PHE A O 1
ATOM 805 N N . GLN A 1 103 ? 4.538 5.598 -13.035 1.00 68.19 103 GLN A N 1
ATOM 806 C CA . GLN A 1 103 ? 4.286 4.397 -12.232 1.00 68.19 103 GLN A CA 1
ATOM 807 C C . GLN A 1 103 ? 4.961 4.459 -10.861 1.00 68.19 103 GLN A C 1
ATOM 809 O O . GLN A 1 103 ? 4.373 4.042 -9.870 1.00 68.19 103 GLN A O 1
ATOM 814 N N . SER A 1 104 ? 6.176 5.004 -10.782 1.00 66.25 104 SER A N 1
ATOM 815 C CA . SER A 1 104 ? 6.872 5.229 -9.515 1.00 66.25 104 SER A CA 1
ATOM 816 C C . SER A 1 104 ? 6.426 6.510 -8.813 1.00 66.25 104 SER A C 1
ATOM 818 O O . SER A 1 104 ? 7.005 6.856 -7.782 1.00 66.25 104 SER A O 1
ATOM 820 N N . SER A 1 105 ? 5.468 7.255 -9.380 1.00 66.56 105 SER A N 1
ATOM 821 C CA . SER A 1 105 ? 5.070 8.548 -8.841 1.00 66.56 105 SER A CA 1
ATOM 822 C C . SER A 1 105 ? 4.550 8.332 -7.426 1.00 66.56 105 SER A C 1
ATOM 824 O O . SER A 1 105 ? 3.553 7.629 -7.219 1.00 66.56 105 SER A O 1
ATOM 826 N N . PRO A 1 106 ? 5.206 8.933 -6.427 1.00 60.72 106 PRO A N 1
ATOM 827 C CA . PRO A 1 106 ? 4.894 8.658 -5.041 1.00 60.72 106 PRO A CA 1
ATOM 828 C C . PRO A 1 106 ? 3.527 9.231 -4.652 1.00 60.72 106 PRO A C 1
ATOM 830 O O . PRO A 1 106 ? 3.019 8.886 -3.600 1.00 60.72 106 PRO A O 1
ATOM 833 N N . ILE A 1 107 ? 2.890 10.055 -5.490 1.00 62.75 107 ILE A N 1
ATOM 834 C CA . ILE A 1 107 ? 1.640 10.758 -5.174 1.00 62.75 107 ILE A CA 1
ATOM 835 C C . ILE A 1 107 ? 0.491 9.774 -4.892 1.00 62.75 107 ILE A C 1
ATOM 837 O O . ILE A 1 107 ? -0.188 9.903 -3.875 1.00 62.75 107 ILE A O 1
ATOM 841 N N . GLY A 1 108 ? 0.306 8.753 -5.736 1.00 60.53 108 GLY A N 1
ATOM 842 C CA . GLY A 1 108 ? -0.746 7.747 -5.531 1.00 60.53 108 GLY A CA 1
ATOM 843 C C . GLY A 1 108 ? -0.455 6.819 -4.348 1.00 60.53 108 GLY A C 1
ATOM 844 O O . GLY A 1 108 ? -1.342 6.503 -3.557 1.00 60.53 108 GLY A O 1
ATOM 845 N N . HIS A 1 109 ? 0.812 6.437 -4.180 1.00 63.09 109 HIS A N 1
ATOM 846 C CA . HIS A 1 109 ? 1.248 5.559 -3.094 1.00 63.09 109 HIS A CA 1
ATOM 847 C C . HIS A 1 109 ? 1.232 6.247 -1.726 1.00 63.09 109 HIS A C 1
ATOM 849 O O . HIS A 1 109 ? 0.878 5.621 -0.732 1.00 63.09 109 HIS A O 1
ATOM 855 N N . ILE A 1 110 ? 1.583 7.532 -1.669 1.00 65.88 110 ILE A N 1
ATOM 856 C CA . ILE A 1 110 ? 1.538 8.347 -0.455 1.00 65.88 110 ILE A CA 1
ATOM 857 C C . ILE A 1 110 ? 0.084 8.549 -0.018 1.00 65.88 110 ILE A C 1
ATOM 859 O O . ILE A 1 110 ? -0.211 8.379 1.160 1.00 65.88 110 ILE A O 1
ATOM 863 N N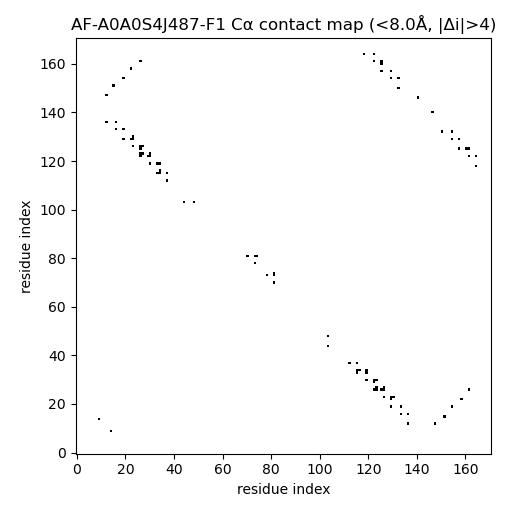 . ALA A 1 111 ? -0.832 8.835 -0.949 1.00 65.56 111 ALA A N 1
ATOM 864 C CA . ALA A 1 111 ? -2.255 8.966 -0.634 1.00 65.56 111 ALA A CA 1
ATOM 865 C C . ALA A 1 111 ? -2.851 7.655 -0.091 1.00 65.56 111 ALA A C 1
ATOM 867 O O . ALA A 1 111 ? -3.559 7.666 0.914 1.00 65.56 111 ALA A O 1
ATOM 868 N N . ALA A 1 112 ? -2.515 6.515 -0.706 1.00 67.62 112 ALA A N 1
ATOM 869 C CA . ALA A 1 112 ? -2.924 5.202 -0.207 1.00 67.62 112 ALA A CA 1
ATOM 870 C C . ALA A 1 112 ? -2.316 4.891 1.172 1.00 67.62 112 ALA A C 1
ATOM 872 O O . ALA A 1 112 ? -2.998 4.359 2.041 1.00 67.62 112 ALA A O 1
ATOM 873 N N . TYR A 1 113 ? -1.052 5.263 1.394 1.00 68.12 113 TYR A N 1
ATOM 874 C CA . TYR A 1 113 ? -0.367 5.064 2.670 1.00 68.12 113 TYR A CA 1
ATOM 875 C C . TYR A 1 113 ? -0.972 5.904 3.800 1.00 68.12 113 TYR A C 1
ATOM 877 O O . TYR A 1 113 ? -1.207 5.370 4.881 1.00 68.12 113 TYR A O 1
ATOM 885 N N . PHE A 1 114 ? -1.253 7.189 3.558 1.00 72.38 114 PHE A N 1
ATOM 886 C CA . PHE A 1 114 ? -1.914 8.047 4.544 1.00 72.38 114 PHE A CA 1
ATOM 887 C C . PHE A 1 114 ? -3.310 7.536 4.879 1.00 72.38 114 PHE A C 1
ATOM 889 O O . PHE A 1 114 ? -3.626 7.398 6.053 1.00 72.38 114 PHE A O 1
ATOM 896 N N . LYS A 1 115 ? -4.081 7.117 3.869 1.00 76.75 115 LYS A N 1
ATOM 897 C CA . LYS A 1 115 ? -5.386 6.493 4.096 1.00 76.75 115 LYS A CA 1
ATOM 898 C C . LYS A 1 115 ? -5.284 5.238 4.971 1.00 76.75 115 LYS A C 1
ATOM 900 O O . LYS A 1 115 ? -6.055 5.089 5.908 1.00 76.75 115 LYS A O 1
ATOM 905 N N . CYS A 1 116 ? -4.300 4.366 4.727 1.00 69.94 116 CYS A N 1
ATOM 906 C CA . CYS A 1 116 ? -4.065 3.202 5.588 1.00 69.94 116 CYS A CA 1
ATOM 907 C C . CYS A 1 116 ? -3.689 3.583 7.027 1.00 69.94 116 CYS A C 1
ATOM 909 O O . CYS A 1 116 ? -3.996 2.826 7.947 1.00 69.94 116 CYS A O 1
ATOM 911 N N . PHE A 1 117 ? -3.008 4.714 7.217 1.00 75.75 117 PHE A N 1
ATOM 912 C CA . PHE A 1 117 ? -2.623 5.209 8.534 1.00 75.75 117 PHE A CA 1
ATOM 913 C C . PHE A 1 117 ? -3.832 5.769 9.293 1.00 75.75 117 PHE A C 1
ATOM 915 O O . PHE A 1 117 ? -4.054 5.380 10.438 1.00 75.75 117 PHE A O 1
ATOM 922 N N . ASP A 1 118 ? -4.656 6.583 8.632 1.00 79.94 118 ASP A N 1
ATOM 923 C CA . ASP A 1 118 ? -5.908 7.113 9.186 1.00 79.94 118 ASP A CA 1
ATOM 924 C C . ASP A 1 118 ? -6.875 5.975 9.552 1.00 79.94 118 ASP A C 1
ATOM 926 O O . ASP A 1 118 ? -7.441 5.946 10.644 1.00 79.94 118 ASP A O 1
ATOM 930 N N . ASP A 1 119 ? -6.982 4.967 8.683 1.00 76.69 119 ASP A N 1
ATOM 931 C CA . ASP A 1 119 ? -7.778 3.765 8.927 1.00 76.69 119 ASP A CA 1
ATOM 932 C C . ASP A 1 119 ? -7.250 2.935 10.112 1.00 76.69 119 ASP A C 1
ATOM 934 O O . ASP A 1 119 ? -8.030 2.277 10.803 1.00 76.69 119 ASP A O 1
ATOM 938 N N . SER A 1 120 ? -5.929 2.912 10.335 1.00 74.94 120 SER A N 1
ATOM 939 C CA . SER A 1 120 ? -5.333 2.239 11.497 1.00 74.94 120 SER A CA 1
ATOM 940 C C . SER A 1 120 ? -5.533 3.025 12.791 1.00 74.94 120 SER A C 1
ATOM 942 O O . SER A 1 120 ? -5.848 2.417 13.808 1.00 74.94 120 SER A O 1
ATOM 944 N N . ALA A 1 121 ? -5.458 4.358 12.737 1.00 80.88 121 ALA A N 1
ATOM 945 C CA . ALA A 1 121 ? -5.735 5.219 13.881 1.00 80.88 121 ALA A CA 1
ATOM 946 C C . ALA A 1 121 ? -7.194 5.076 14.344 1.00 80.88 121 ALA A C 1
ATOM 948 O O . ALA A 1 121 ? -7.449 4.929 15.533 1.00 80.88 121 ALA A O 1
ATOM 949 N N . ALA A 1 122 ? -8.142 4.988 13.404 1.00 81.25 122 ALA A N 1
ATOM 950 C CA . ALA A 1 122 ? -9.549 4.743 13.724 1.00 81.25 122 ALA A CA 1
ATOM 951 C C . ALA A 1 122 ? -9.793 3.382 14.412 1.00 81.25 122 ALA A C 1
ATOM 953 O O . ALA A 1 122 ? -10.705 3.251 15.225 1.00 81.25 122 ALA A O 1
ATOM 954 N N . LEU A 1 123 ? -8.993 2.357 14.094 1.00 78.75 123 LEU A N 1
ATOM 955 C CA . LEU A 1 123 ? -9.044 1.052 14.768 1.00 78.75 123 LEU A CA 1
ATOM 956 C C . LEU A 1 123 ? -8.429 1.100 16.170 1.00 78.75 123 LEU A C 1
ATOM 958 O O . LEU A 1 123 ? -8.961 0.469 17.083 1.00 78.75 123 LEU A O 1
ATOM 962 N N . ASP A 1 124 ? -7.342 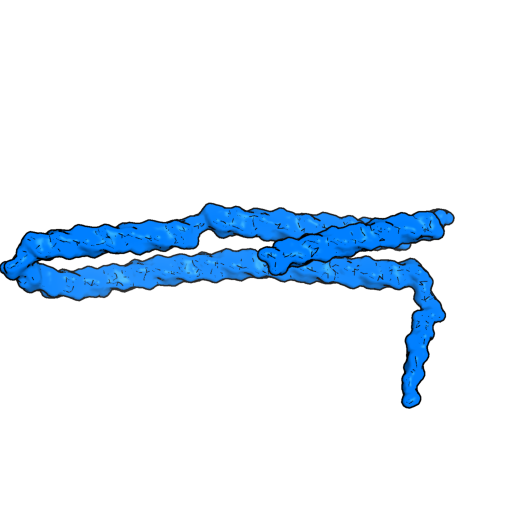1.851 16.342 1.00 82.25 124 ASP A N 1
ATOM 963 C CA . ASP A 1 124 ? -6.706 2.048 17.646 1.00 82.25 124 ASP A CA 1
ATOM 964 C C . ASP A 1 124 ? -7.612 2.856 18.592 1.00 82.25 124 ASP A C 1
ATOM 966 O O . ASP A 1 124 ? -7.708 2.517 19.771 1.00 82.25 124 ASP A O 1
ATOM 970 N N . ASP A 1 125 ? -8.359 3.842 18.080 1.00 86.00 125 ASP A N 1
ATOM 971 C CA . ASP A 1 125 ? -9.370 4.583 18.847 1.00 86.00 125 ASP A CA 1
ATOM 972 C C . ASP A 1 125 ? -10.478 3.653 19.369 1.00 86.00 125 ASP A C 1
ATOM 974 O O . ASP A 1 125 ? -10.807 3.684 20.556 1.00 86.00 125 ASP A O 1
ATOM 978 N N . VAL A 1 126 ? -11.002 2.754 18.524 1.00 80.50 126 VAL A N 1
ATOM 979 C CA . VAL A 1 126 ? -11.990 1.739 18.943 1.00 80.50 126 VAL A CA 1
ATOM 980 C C . VAL A 1 126 ? -11.391 0.781 19.978 1.00 80.50 126 VAL A C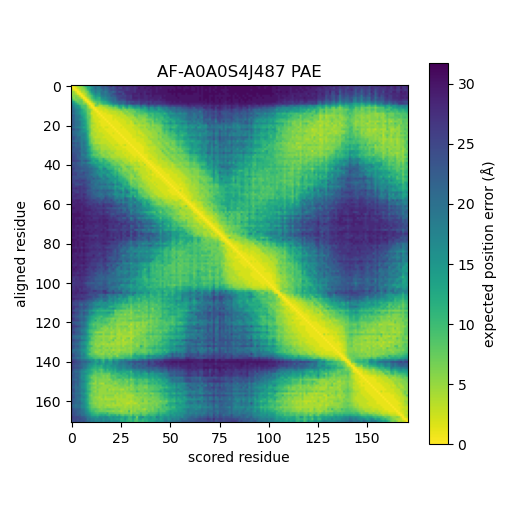 1
ATOM 982 O O . VAL A 1 126 ? -12.050 0.444 20.962 1.00 80.50 126 VAL A O 1
ATOM 985 N N . GLY A 1 127 ? -10.132 0.369 19.803 1.00 77.38 127 GLY A N 1
ATOM 986 C CA . GLY A 1 127 ? -9.412 -0.451 20.780 1.00 77.38 127 GLY A CA 1
ATOM 987 C C . GLY A 1 127 ? -9.240 0.248 22.135 1.00 77.38 127 GLY A C 1
ATOM 988 O O . GLY A 1 127 ? -9.409 -0.376 23.184 1.00 77.38 127 GLY A O 1
ATOM 989 N N . MET A 1 128 ? -8.966 1.554 22.133 1.00 82.06 128 MET A N 1
ATOM 990 C CA . MET A 1 128 ? -8.869 2.368 23.346 1.00 82.06 128 MET A CA 1
ATOM 991 C C . MET A 1 128 ? -10.228 2.550 24.028 1.00 82.06 128 MET A C 1
ATOM 993 O O . MET A 1 128 ? -10.307 2.418 25.250 1.00 82.06 128 MET A O 1
ATOM 997 N N . GLU A 1 129 ? -11.300 2.789 23.266 1.00 81.62 129 GLU A N 1
ATOM 998 C CA . GLU A 1 129 ? -12.672 2.850 23.790 1.00 81.62 129 GLU A CA 1
ATOM 999 C C . GLU A 1 129 ? -13.077 1.511 24.438 1.00 81.62 129 GLU A C 1
ATOM 1001 O O . GLU A 1 129 ? -13.584 1.505 25.561 1.00 81.62 129 GLU A O 1
ATOM 1006 N N . LEU A 1 130 ? -12.756 0.371 23.813 1.00 78.25 130 LEU A N 1
ATOM 1007 C CA . LEU A 1 130 ? -12.977 -0.968 24.385 1.00 78.25 130 LEU A CA 1
ATOM 1008 C C . LEU A 1 130 ? -12.206 -1.177 25.696 1.00 78.25 130 LEU A C 1
ATOM 1010 O O . LEU A 1 130 ? -12.759 -1.686 26.674 1.00 78.25 130 LEU A O 1
ATOM 1014 N N . ARG A 1 131 ? -10.945 -0.739 25.751 1.00 79.19 131 ARG A N 1
ATOM 1015 C CA . ARG A 1 131 ? -10.111 -0.853 26.954 1.00 79.19 131 ARG A CA 1
ATOM 1016 C C . ARG A 1 131 ? -10.628 0.019 28.098 1.00 79.19 131 ARG A C 1
ATOM 1018 O O . ARG A 1 131 ? -10.581 -0.390 29.257 1.00 79.19 131 ARG A O 1
ATOM 1025 N N . LEU A 1 132 ? -11.148 1.209 27.791 1.00 84.56 132 LEU A N 1
ATOM 1026 C CA . LEU A 1 132 ? -11.795 2.073 28.780 1.00 84.56 132 LEU A CA 1
ATOM 1027 C C . LEU A 1 132 ? -13.063 1.423 29.347 1.00 84.56 132 LEU A C 1
ATOM 1029 O O . LEU A 1 132 ? -13.266 1.481 30.560 1.00 84.56 132 LEU A O 1
ATOM 1033 N N . LEU A 1 133 ? -13.869 0.760 28.511 1.00 77.75 133 LEU A N 1
ATOM 1034 C CA . LEU A 1 133 ? -15.042 0.003 28.963 1.00 77.75 133 LEU A CA 1
ATOM 1035 C C . LEU A 1 133 ? -14.657 -1.177 29.855 1.00 77.75 133 LEU A C 1
ATOM 1037 O O . LEU A 1 133 ? -15.302 -1.405 30.875 1.00 77.75 133 LEU A O 1
ATOM 1041 N N . GLN A 1 134 ? -13.575 -1.885 29.527 1.00 78.81 134 GLN A N 1
ATOM 1042 C CA . GLN A 1 134 ? -13.064 -2.970 30.363 1.00 78.81 134 GLN A CA 1
ATOM 1043 C C . GLN A 1 134 ? -12.661 -2.465 31.759 1.00 78.81 134 GLN A C 1
ATOM 1045 O O . GLN A 1 134 ? -13.076 -3.030 32.768 1.00 78.81 134 GLN A O 1
ATOM 1050 N N . VAL A 1 135 ? -11.935 -1.343 31.830 1.00 81.19 135 VAL A N 1
ATOM 1051 C CA . VAL A 1 135 ? -11.554 -0.710 33.107 1.00 81.19 135 VAL A CA 1
ATOM 1052 C C . VAL A 1 135 ? -12.777 -0.222 33.891 1.00 81.19 135 VAL A C 1
ATOM 1054 O O . VAL A 1 135 ? -12.776 -0.253 35.121 1.00 81.19 135 VAL A O 1
ATOM 1057 N N . GLN A 1 136 ? -13.828 0.243 33.212 1.00 78.25 136 GLN A N 1
ATOM 1058 C CA . GLN A 1 136 ? -15.080 0.644 33.862 1.00 78.25 136 GLN A CA 1
ATOM 1059 C C . GLN A 1 136 ? -15.865 -0.553 34.410 1.00 78.25 136 GLN A C 1
ATOM 1061 O O . GLN A 1 136 ? -16.457 -0.429 35.479 1.00 78.25 136 GLN A O 1
ATOM 1066 N N . LEU A 1 137 ? -15.821 -1.704 33.733 1.00 72.38 137 LEU A N 1
ATOM 1067 C CA . LEU A 1 137 ? -16.434 -2.953 34.190 1.00 72.38 137 LEU A CA 1
ATOM 1068 C C . LEU A 1 137 ? -15.731 -3.522 35.438 1.00 72.38 137 LEU A C 1
ATOM 1070 O O . LEU A 1 137 ? -16.380 -4.099 36.307 1.00 72.38 137 LEU A O 1
ATOM 1074 N N . GLU A 1 138 ? -14.411 -3.348 35.544 1.00 73.94 138 GLU A N 1
ATOM 1075 C CA . GLU A 1 138 ? -13.614 -3.779 36.703 1.00 73.94 138 GLU A CA 1
ATOM 1076 C C . GLU A 1 138 ? -13.792 -2.874 37.938 1.00 73.94 138 GLU A C 1
ATOM 1078 O O . GLU A 1 138 ? -13.467 -3.276 39.059 1.00 73.94 138 GLU A O 1
ATOM 1083 N N . ARG A 1 139 ? -14.322 -1.652 37.773 1.00 75.38 139 ARG A N 1
ATOM 1084 C CA . ARG A 1 139 ? -14.575 -0.736 38.896 1.00 75.38 139 ARG A CA 1
ATOM 1085 C C . ARG A 1 139 ? -15.880 -1.099 39.619 1.00 75.38 139 ARG A C 1
ATOM 1087 O O . ARG A 1 139 ? -16.916 -1.246 38.976 1.00 75.38 139 ARG A O 1
ATOM 1094 N N . PRO A 1 140 ? -15.885 -1.167 40.964 1.00 57.44 140 PRO A N 1
ATOM 1095 C CA . PRO A 1 140 ? -17.097 -1.443 41.727 1.00 57.44 140 PRO A CA 1
ATOM 1096 C C . PRO A 1 140 ? -18.024 -0.214 41.717 1.00 57.44 140 PRO A C 1
ATOM 1098 O O . PRO A 1 140 ? -17.880 0.692 42.534 1.00 57.44 140 PRO A O 1
ATOM 1101 N N . LEU A 1 141 ? -18.963 -0.157 40.769 1.00 59.19 141 LEU A N 1
ATOM 1102 C CA . LEU A 1 141 ? -20.020 0.859 40.715 1.00 59.19 141 LEU A CA 1
ATOM 1103 C C . LEU A 1 141 ? -21.248 0.388 41.510 1.00 59.19 141 LEU A C 1
ATOM 1105 O O . LEU A 1 141 ? -21.746 -0.715 41.300 1.00 59.19 141 LEU A O 1
ATOM 1109 N N . GLY A 1 142 ? -21.726 1.238 42.426 1.00 57.34 142 GLY A N 1
ATOM 1110 C CA . GLY A 1 142 ? -22.817 0.948 43.371 1.00 57.34 142 GLY A CA 1
ATOM 1111 C C . GLY A 1 142 ? -24.193 0.698 42.740 1.00 57.34 142 GLY A C 1
ATOM 1112 O O . GLY A 1 142 ? -25.033 0.083 43.386 1.00 57.34 142 GLY A O 1
ATOM 1113 N N . ASP A 1 143 ? -24.386 1.072 41.469 1.00 62.62 143 ASP A N 1
ATOM 1114 C CA . ASP A 1 143 ? -25.599 0.818 40.679 1.00 62.62 143 ASP A CA 1
ATOM 1115 C C . ASP A 1 143 ? -25.290 -0.135 39.508 1.00 62.62 143 ASP A C 1
ATOM 1117 O O . ASP A 1 143 ? -25.248 0.252 38.334 1.00 62.62 143 ASP A O 1
ATOM 1121 N N . GLN A 1 144 ? -25.021 -1.408 39.819 1.00 62.94 144 GLN A N 1
ATOM 1122 C CA . GLN A 1 144 ? -24.571 -2.410 38.838 1.00 62.94 144 GLN A CA 1
ATOM 1123 C C . GLN A 1 144 ? -25.565 -2.662 37.694 1.00 62.94 144 GLN A C 1
ATOM 1125 O O . GLN A 1 144 ? -25.157 -3.045 36.606 1.00 62.94 144 GLN A O 1
ATOM 1130 N N . GLN A 1 145 ? -26.867 -2.460 37.890 1.00 63.53 145 GLN A N 1
ATOM 1131 C CA . GLN A 1 145 ? -27.857 -2.928 36.912 1.00 63.53 145 GLN A CA 1
ATOM 1132 C C . GLN A 1 145 ? -28.115 -1.928 35.772 1.00 63.53 145 GLN A C 1
ATOM 1134 O O . GLN A 1 145 ? -28.291 -2.338 34.628 1.00 63.53 145 GLN A O 1
ATOM 1139 N N . GLN A 1 146 ? -28.081 -0.621 36.057 1.00 65.62 146 GLN A N 1
ATOM 1140 C CA . GLN A 1 146 ? -28.196 0.427 35.031 1.00 65.62 146 GLN A CA 1
ATOM 1141 C C . GLN A 1 146 ? -26.871 0.664 34.296 1.00 65.62 146 GLN A C 1
ATOM 1143 O O . GLN A 1 146 ? -26.871 0.898 33.089 1.00 65.62 146 GLN A O 1
ATOM 1148 N N . SER A 1 147 ? -25.741 0.547 35.002 1.00 69.12 147 SER A N 1
ATOM 1149 C CA . SER A 1 147 ? -24.408 0.651 34.394 1.00 69.12 147 SER A CA 1
ATOM 1150 C C . SER A 1 147 ? -24.131 -0.493 33.414 1.00 69.12 147 SER A C 1
ATOM 1152 O O . SER A 1 147 ? -23.602 -0.248 32.336 1.00 69.12 147 SER A O 1
ATOM 1154 N N . MET A 1 148 ? -24.574 -1.716 33.720 1.00 69.38 148 MET A N 1
ATOM 1155 C CA . MET A 1 148 ? -24.423 -2.871 32.827 1.00 69.38 148 MET A CA 1
ATOM 1156 C C . MET A 1 148 ? -25.204 -2.737 31.514 1.00 69.38 148 MET A C 1
ATOM 1158 O O . MET A 1 148 ? -24.645 -3.012 30.459 1.00 69.38 148 MET A O 1
ATOM 1162 N N . ALA A 1 149 ? -26.454 -2.261 31.549 1.00 76.06 149 ALA A N 1
ATOM 1163 C CA . ALA A 1 149 ? -27.245 -2.061 30.329 1.00 76.06 149 ALA A CA 1
ATOM 1164 C C . ALA A 1 149 ? -26.642 -0.979 29.410 1.00 76.06 149 ALA A C 1
ATOM 1166 O O . ALA A 1 149 ? -26.683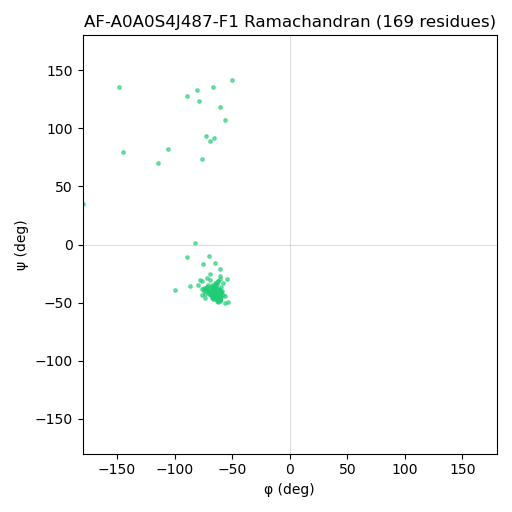 -1.093 28.186 1.00 76.06 149 ALA A O 1
ATOM 1167 N N . LEU A 1 150 ? -26.048 0.064 29.999 1.00 79.44 150 LEU A N 1
ATOM 1168 C CA . LEU A 1 150 ? -25.377 1.134 29.259 1.00 79.44 150 LEU A CA 1
ATOM 1169 C C . LEU A 1 150 ? -24.064 0.636 28.630 1.00 79.44 150 LEU A C 1
ATOM 1171 O O . LEU A 1 150 ? -23.783 0.934 27.469 1.00 79.44 150 LEU A O 1
ATOM 1175 N N . LEU A 1 151 ? -23.296 -0.175 29.364 1.00 76.00 151 LEU A N 1
ATOM 1176 C CA . LEU A 1 151 ? -22.077 -0.821 28.867 1.00 76.00 151 LEU A CA 1
ATOM 1177 C C . LEU A 1 151 ? -22.369 -1.824 27.737 1.00 76.00 151 LEU A C 1
ATOM 1179 O O . LEU A 1 151 ? -21.613 -1.879 26.769 1.00 76.00 151 LEU A O 1
ATOM 1183 N N . GLU A 1 152 ? -23.469 -2.580 27.821 1.00 80.31 152 GLU A N 1
ATOM 1184 C CA . GLU A 1 152 ? -23.927 -3.472 26.744 1.00 80.31 152 GLU A CA 1
ATOM 1185 C C . GLU A 1 152 ? -24.229 -2.700 25.455 1.00 80.31 152 GLU A C 1
ATOM 1187 O O . GLU A 1 152 ? -23.771 -3.089 24.376 1.00 80.31 152 GLU A O 1
ATOM 1192 N N . ASP A 1 153 ? -24.950 -1.581 25.557 1.00 85.44 153 ASP A N 1
ATOM 1193 C CA . ASP A 1 153 ? -25.296 -0.767 24.391 1.00 85.44 153 ASP A CA 1
ATOM 1194 C C . ASP A 1 153 ? -24.048 -0.107 23.775 1.00 85.44 153 ASP A C 1
ATOM 1196 O O . ASP A 1 153 ? -23.864 -0.119 22.555 1.00 85.44 153 ASP A O 1
ATOM 1200 N N . GLN A 1 154 ? -23.114 0.373 24.607 1.00 82.44 154 GLN A N 1
ATOM 1201 C CA . GLN A 1 154 ? -21.823 0.898 24.146 1.00 82.44 154 GLN A CA 1
ATOM 1202 C C . GLN A 1 154 ? -20.969 -0.177 23.462 1.00 82.44 154 GLN A C 1
ATOM 1204 O O . GLN A 1 154 ? -20.425 0.067 22.383 1.00 82.44 154 GLN A O 1
ATOM 1209 N N . CYS A 1 155 ? -20.908 -1.390 24.015 1.00 79.88 155 CYS A N 1
ATOM 1210 C CA . CYS A 1 155 ? -20.202 -2.510 23.395 1.00 79.88 155 CYS A CA 1
ATOM 1211 C C . CYS A 1 155 ? -20.815 -2.873 22.029 1.00 79.88 155 CYS A C 1
ATOM 1213 O O . CYS A 1 155 ? -20.092 -3.063 21.047 1.00 79.88 155 CYS A O 1
ATOM 1215 N N . GLY A 1 156 ? -22.149 -2.894 21.926 1.00 82.44 156 GLY A N 1
ATOM 1216 C CA . GLY A 1 156 ? -22.856 -3.137 20.667 1.00 82.44 156 GLY A CA 1
ATOM 1217 C C . GLY A 1 156 ? -22.615 -2.050 19.612 1.00 82.44 156 GLY A C 1
ATOM 1218 O O . GLY A 1 156 ? -22.513 -2.348 18.416 1.00 82.44 156 GLY A O 1
ATOM 1219 N N . GLN A 1 157 ? -22.485 -0.788 20.026 1.00 85.81 157 GLN A N 1
ATOM 1220 C CA . GLN A 1 157 ? -22.131 0.318 19.131 1.00 85.81 157 GLN A CA 1
ATOM 1221 C C . GLN A 1 157 ? -20.689 0.205 18.618 1.00 85.81 157 GLN A C 1
ATOM 1223 O O . GLN A 1 157 ? -20.461 0.371 17.416 1.00 85.81 157 GLN A O 1
ATOM 1228 N N . LEU A 1 158 ? -19.732 -0.137 19.485 1.00 82.38 158 LEU A N 1
ATOM 1229 C CA . LEU A 1 158 ? -18.332 -0.341 19.095 1.00 82.38 158 LEU A CA 1
ATOM 1230 C C . LEU A 1 158 ? -18.168 -1.525 18.148 1.00 82.38 158 LEU A C 1
ATOM 1232 O O . LEU A 1 158 ? -17.475 -1.412 1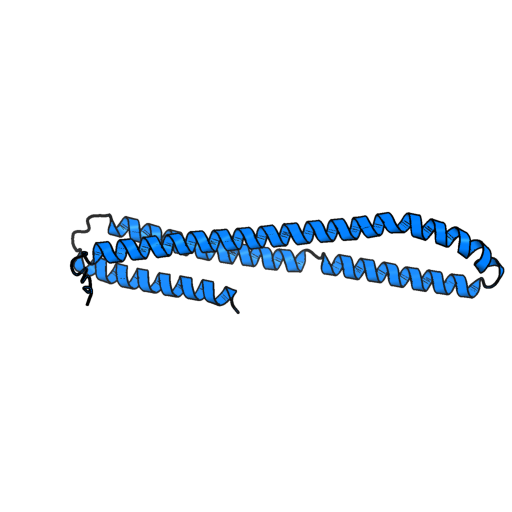7.140 1.00 82.38 158 LEU A O 1
ATOM 1236 N N . GLN A 1 159 ? -18.882 -2.622 18.396 1.00 85.31 159 GLN A N 1
ATOM 1237 C CA . GLN A 1 159 ? -18.877 -3.775 17.503 1.00 85.31 159 GLN A CA 1
ATOM 1238 C C . GLN A 1 159 ? -19.406 -3.410 16.105 1.00 85.31 159 GLN A C 1
ATOM 1240 O O . GLN A 1 159 ? -18.813 -3.786 15.093 1.00 85.31 159 GLN A O 1
ATOM 1245 N N . LYS A 1 160 ? -20.482 -2.615 16.017 1.00 87.56 160 LYS A N 1
ATOM 1246 C CA . LYS A 1 160 ? -20.987 -2.100 14.730 1.00 87.56 160 LYS A CA 1
ATOM 1247 C C . LYS A 1 160 ? -19.961 -1.211 14.024 1.00 87.56 160 LYS A C 1
ATOM 1249 O O . LYS A 1 160 ? -19.791 -1.351 12.813 1.00 87.56 160 LYS A O 1
ATOM 1254 N N . ARG A 1 161 ? -19.272 -0.324 14.752 1.00 83.88 161 ARG A N 1
ATOM 1255 C CA . ARG A 1 161 ? -18.205 0.532 14.198 1.00 83.88 161 ARG A CA 1
ATOM 1256 C C . ARG A 1 161 ? -17.031 -0.293 13.679 1.00 83.88 161 ARG A C 1
ATOM 1258 O O . ARG A 1 161 ? -16.590 -0.062 12.557 1.00 83.88 161 ARG A O 1
ATOM 1265 N N . PHE A 1 162 ? -16.590 -1.294 14.438 1.00 83.06 162 PHE A N 1
ATOM 1266 C CA . PHE A 1 162 ? -15.548 -2.225 14.011 1.00 83.06 162 PHE A CA 1
ATOM 1267 C C . PHE A 1 162 ? -15.924 -2.919 12.694 1.00 83.06 162 PHE A C 1
ATOM 1269 O O . PHE A 1 162 ? -15.170 -2.848 11.725 1.00 83.06 162 PHE A O 1
ATOM 1276 N N . TYR A 1 163 ? -17.130 -3.491 12.599 1.00 84.25 163 TYR A N 1
ATOM 1277 C CA . TYR A 1 163 ? -17.585 -4.139 11.364 1.00 84.25 163 TYR A CA 1
ATOM 1278 C C . TYR A 1 163 ? -17.716 -3.173 10.183 1.00 84.25 163 TYR A C 1
ATOM 1280 O O . TYR A 1 163 ? -17.462 -3.563 9.045 1.00 84.25 163 TYR A O 1
ATOM 1288 N N . GLN A 1 164 ? -18.098 -1.915 10.414 1.00 86.56 164 GLN A N 1
ATOM 1289 C CA . GLN A 1 164 ? -18.113 -0.902 9.356 1.00 86.56 164 GLN A CA 1
ATOM 1290 C C . GLN A 1 164 ? -16.697 -0.602 8.847 1.00 86.56 164 GLN A C 1
ATOM 1292 O O . GLN A 1 164 ? -16.481 -0.590 7.635 1.00 86.56 164 GLN A O 1
ATOM 1297 N N . LEU A 1 165 ? -15.729 -0.442 9.753 1.00 79.19 165 LEU A N 1
ATOM 1298 C CA . LEU A 1 165 ? -14.317 -0.234 9.414 1.00 79.19 165 LEU A CA 1
ATOM 1299 C C . LEU A 1 165 ? -13.695 -1.454 8.719 1.00 79.19 165 LEU A C 1
ATOM 1301 O O . LEU A 1 165 ? -12.829 -1.301 7.854 1.00 79.19 165 LEU A O 1
ATOM 1305 N N . GLU A 1 166 ? -14.129 -2.668 9.057 1.00 79.19 166 GLU A N 1
ATOM 1306 C CA . GLU A 1 166 ? -13.745 -3.887 8.340 1.00 79.19 166 GLU A CA 1
ATOM 1307 C C . GLU A 1 166 ? -14.387 -3.978 6.955 1.00 79.19 166 GLU A C 1
ATOM 1309 O O . GLU A 1 166 ? -13.722 -4.353 5.992 1.00 79.19 166 GLU A O 1
ATOM 1314 N N . ARG A 1 167 ? -15.656 -3.588 6.816 1.00 80.81 167 ARG A N 1
ATOM 1315 C CA . ARG A 1 167 ? -16.377 -3.646 5.539 1.00 80.81 167 ARG A CA 1
ATOM 1316 C C . ARG A 1 167 ? -15.809 -2.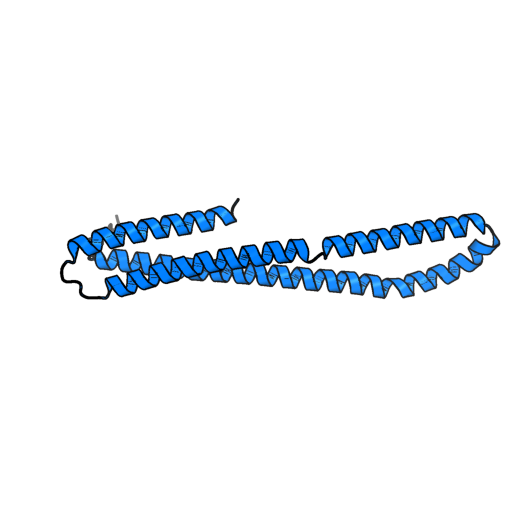679 4.503 1.00 80.81 167 ARG A C 1
ATOM 1318 O O . ARG A 1 167 ? -15.735 -3.042 3.335 1.00 80.81 167 ARG A O 1
ATOM 1325 N N . ILE A 1 168 ? -15.360 -1.498 4.931 1.00 72.94 168 ILE A N 1
ATOM 1326 C CA . ILE A 1 168 ? -14.687 -0.510 4.067 1.00 72.94 168 ILE A CA 1
ATOM 1327 C C . ILE A 1 168 ? -13.395 -1.079 3.444 1.00 72.94 168 ILE A C 1
ATOM 1329 O O . ILE A 1 168 ? -12.972 -0.609 2.396 1.00 72.94 168 ILE A O 1
ATOM 1333 N N . ARG A 1 169 ? -12.794 -2.128 4.026 1.00 63.34 169 ARG A N 1
ATOM 1334 C CA . ARG A 1 169 ? -11.628 -2.827 3.457 1.00 63.34 169 ARG A CA 1
ATOM 1335 C C . ARG A 1 169 ? -11.980 -3.764 2.292 1.00 63.34 169 ARG A C 1
ATOM 1337 O O . ARG A 1 169 ? -11.121 -4.021 1.456 1.00 63.34 169 ARG A O 1
ATOM 1344 N N . LEU A 1 170 ? -13.180 -4.353 2.295 1.00 57.81 170 LEU A N 1
ATOM 1345 C CA . LEU A 1 170 ? -13.602 -5.367 1.314 1.00 57.81 170 LEU A CA 1
ATOM 1346 C C . LEU A 1 170 ? -14.270 -4.767 0.066 1.00 57.81 170 LEU A C 1
ATOM 1348 O O . LEU A 1 170 ? -14.521 -5.509 -0.884 1.00 57.81 170 LEU A O 1
ATOM 1352 N N . ALA A 1 171 ? -14.588 -3.472 0.094 1.00 51.03 171 ALA A N 1
ATOM 1353 C CA . ALA A 1 171 ? -15.191 -2.721 -1.006 1.00 51.03 171 ALA A CA 1
ATOM 1354 C C . ALA A 1 171 ? -14.119 -1.984 -1.819 1.00 51.03 171 ALA A C 1
ATOM 1356 O O . ALA A 1 171 ? -14.258 -1.963 -3.061 1.00 51.03 171 ALA A O 1
#

pLDDT: mean 72.99, std 10.07, range [36.78, 87.56]

Foldseek 3Di:
DDDDPPPPDDDPLNVLLVLLVVLLVVLVVVLVVLVVVLVVVVVVLVVVLVVVVVVVVVVVVVCVVVCVVVVVVVCVPDVVVSVVVVVVVVVVVVVVVVVSCVSSVCVVSVVVSVVSVVLSVLSVVLSVLSVVLSVVSVDDDPPVPVNVVVSVVSSVVSVVSVVVSVVVVVD

Solvent-accessible surface area (backbone atoms only — not comparable to full-atom values): 9657 Å² total; per-residue (Å²): 143,81,81,82,82,78,83,82,78,70,55,72,68,56,53,51,52,55,51,52,54,50,52,41,54,51,37,56,52,52,39,53,49,54,54,47,54,54,51,49,54,51,51,52,53,52,51,52,50,52,48,54,53,50,52,52,62,64,45,50,63,58,51,51,54,55,46,58,63,53,47,63,63,44,50,78,78,39,57,71,60,53,51,56,50,52,52,52,52,49,53,52,50,53,49,50,52,51,52,49,50,60,72,63,38,57,66,66,56,50,52,54,50,50,51,54,47,57,57,36,50,58,41,50,52,52,38,51,53,52,51,51,51,51,56,56,69,73,46,93,60,96,58,59,71,66,52,48,57,52,51,50,52,51,51,52,50,50,51,52,51,50,50,50,63,54,47,67,72,79,108

Organism: Bodo saltans (NCBI:txid75058)

Mean predicted aligned error: 14.23 Å

Sequence (171 aa):
MTQSCKLSSSSPSAQLHTQLLSLQLDCEAASNRRLRDARWSKQVTVVTTLFSVGAALASLPMISWQYRKLDRVWRLRHPIRARNYAWAAGVLCCSAVLVQVFQSSPIGHIAAYFKCFDDSAALDDVGMELRLLQVQLERPLGDQQQSMALLEDQCGQLQKRFYQLERIRLA